Protein AF-A0A1H5M6U6-F1 (afdb_monomer_lite)

Secondary structure (DSSP, 8-state):
---TT-EEEEEEETTTTEEEEEEEEEETTEEEE-S--EEE---HHHHTTS--

Structure (mmCIF, N/CA/C/O backbone):
data_AF-A0A1H5M6U6-F1
#
_entry.id   AF-A0A1H5M6U6-F1
#
loop_
_atom_site.group_PDB
_atom_site.id
_atom_site.type_symbol
_atom_site.label_atom_id
_atom_site.label_alt_id
_atom_site.label_comp_id
_atom_site.label_asym_id
_atom_site.label_entity_id
_atom_site.label_seq_id
_atom_site.pdbx_PDB_ins_code
_atom_site.Cartn_x
_atom_site.Cartn_y
_atom_site.Cartn_z
_atom_site.occupancy
_atom_site.B_iso_or_equiv
_atom_site.auth_seq_id
_atom_site.auth_comp_id
_atom_site.auth_asym_id
_atom_site.auth_atom_id
_atom_site.pdbx_PDB_model_num
ATOM 1 N N . MET A 1 1 ? -16.471 -12.146 8.279 1.00 41.59 1 MET A N 1
ATOM 2 C CA . MET A 1 1 ? -16.506 -10.690 8.532 1.00 41.59 1 MET A CA 1
ATOM 3 C C . MET A 1 1 ? -15.157 -10.144 8.074 1.00 41.59 1 MET A C 1
ATOM 5 O O . MET A 1 1 ? -14.155 -10.545 8.649 1.00 41.59 1 MET A O 1
ATOM 9 N N . LEU A 1 2 ? -15.091 -9.388 6.970 1.00 53.81 2 LEU A N 1
ATOM 10 C CA . LEU A 1 2 ? -13.826 -8.783 6.519 1.00 53.81 2 LEU A CA 1
ATOM 11 C C . LEU A 1 2 ? -13.403 -7.749 7.574 1.00 53.81 2 LEU A C 1
ATOM 13 O O . LEU A 1 2 ? -14.229 -6.902 7.918 1.00 53.81 2 LEU A O 1
ATOM 17 N N . ARG A 1 3 ? -12.168 -7.814 8.093 1.00 57.09 3 ARG A N 1
ATOM 18 C CA . ARG A 1 3 ? -11.594 -6.743 8.928 1.00 57.09 3 ARG A CA 1
ATOM 19 C C . ARG A 1 3 ? -11.621 -5.455 8.102 1.00 57.09 3 ARG A C 1
ATOM 21 O O . ARG A 1 3 ? -10.812 -5.292 7.197 1.00 57.09 3 ARG A O 1
ATOM 28 N N . ARG A 1 4 ? -12.587 -4.578 8.376 1.00 63.50 4 ARG A N 1
ATOM 29 C CA . ARG A 1 4 ? -12.684 -3.238 7.775 1.00 63.50 4 ARG A CA 1
ATOM 30 C C . ARG A 1 4 ? -11.718 -2.240 8.419 1.00 63.50 4 ARG A C 1
ATOM 32 O O . ARG A 1 4 ? -11.615 -1.124 7.937 1.00 63.50 4 ARG A O 1
ATOM 39 N N . ASP A 1 5 ? -11.001 -2.666 9.455 1.00 75.44 5 ASP A N 1
ATOM 40 C CA . ASP A 1 5 ? -10.224 -1.777 10.320 1.00 75.44 5 ASP A CA 1
ATOM 41 C C . ASP A 1 5 ? -8.739 -1.709 9.942 1.00 75.44 5 ASP A C 1
ATOM 43 O O . ASP A 1 5 ? -7.956 -1.078 10.639 1.00 75.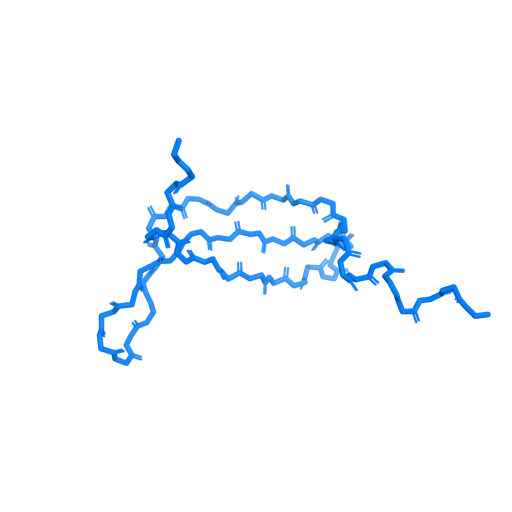44 5 ASP A O 1
ATOM 47 N N . THR A 1 6 ? -8.313 -2.393 8.875 1.00 82.25 6 THR A N 1
ATOM 48 C CA . THR A 1 6 ? -6.916 -2.355 8.425 1.00 82.25 6 THR A CA 1
ATOM 49 C C . THR A 1 6 ? -6.814 -1.546 7.143 1.00 82.25 6 THR A C 1
ATOM 51 O O . THR A 1 6 ? -7.308 -1.957 6.092 1.00 82.25 6 THR A O 1
ATOM 54 N N . GLU A 1 7 ? -6.169 -0.388 7.242 1.00 89.75 7 GLU A N 1
ATOM 55 C CA . GLU A 1 7 ? -5.819 0.438 6.096 1.00 89.75 7 GLU A CA 1
ATOM 56 C C . GLU A 1 7 ? -4.534 -0.071 5.433 1.00 89.75 7 GLU A C 1
ATOM 58 O O . GLU A 1 7 ? -3.685 -0.706 6.063 1.00 89.75 7 GLU A O 1
ATOM 63 N N . TYR A 1 8 ? -4.378 0.217 4.141 1.00 89.00 8 TYR A N 1
ATOM 64 C CA . TYR A 1 8 ? -3.219 -0.202 3.360 1.00 89.00 8 TYR A CA 1
ATOM 65 C C . TYR A 1 8 ? -2.703 0.939 2.490 1.00 89.00 8 TYR A C 1
ATOM 67 O O . TYR A 1 8 ? -3.482 1.682 1.892 1.00 89.00 8 TYR A O 1
ATOM 75 N N . VAL A 1 9 ? -1.381 1.026 2.364 1.00 91.12 9 VAL A N 1
ATOM 76 C CA . VAL A 1 9 ? -0.711 1.861 1.362 1.00 91.12 9 VAL A CA 1
ATOM 77 C C . VAL A 1 9 ? -0.275 0.979 0.202 1.00 91.12 9 VAL A C 1
ATOM 79 O O . VAL A 1 9 ? 0.321 -0.082 0.408 1.00 91.12 9 VAL A O 1
ATOM 82 N N . LEU A 1 10 ? -0.562 1.445 -1.013 1.00 92.00 10 LEU A N 1
ATOM 83 C CA . LEU A 1 10 ? -0.094 0.850 -2.256 1.00 92.00 10 LEU A CA 1
ATOM 84 C C . LEU A 1 10 ? 1.032 1.711 -2.826 1.00 92.00 10 LEU A C 1
ATOM 86 O O . LEU A 1 10 ? 0.895 2.927 -2.957 1.00 92.00 10 LEU A O 1
ATOM 90 N N . THR A 1 11 ? 2.151 1.083 -3.172 1.00 91.19 11 THR A N 1
ATOM 91 C CA . THR A 1 11 ? 3.294 1.753 -3.802 1.00 91.19 11 THR A CA 1
ATOM 92 C C . THR A 1 11 ? 3.697 0.997 -5.054 1.00 91.19 11 THR A C 1
ATOM 94 O O . THR A 1 11 ? 3.913 -0.211 -4.998 1.00 91.19 11 THR A O 1
ATOM 97 N N . TRP A 1 12 ? 3.824 1.698 -6.178 1.00 91.75 12 TRP A N 1
ATOM 98 C CA . TRP A 1 12 ? 4.359 1.106 -7.399 1.00 91.75 12 TRP A CA 1
ATOM 99 C C . TRP A 1 12 ? 5.881 0.976 -7.300 1.00 91.75 12 TRP A C 1
ATOM 101 O O . TRP A 1 12 ? 6.584 1.970 -7.107 1.00 91.75 12 TRP A O 1
ATOM 111 N N . ASN A 1 13 ? 6.396 -0.246 -7.430 1.00 89.19 13 ASN A N 1
ATOM 112 C CA . ASN A 1 13 ? 7.823 -0.518 -7.526 1.00 89.19 13 ASN A CA 1
ATOM 113 C C . ASN A 1 13 ? 8.227 -0.650 -9.001 1.00 89.19 13 ASN A C 1
ATOM 115 O O . ASN A 1 13 ? 8.009 -1.688 -9.626 1.00 89.19 13 ASN A O 1
ATOM 119 N N . ALA A 1 14 ? 8.876 0.388 -9.530 1.00 90.31 14 ALA A N 1
ATOM 120 C CA . ALA A 1 14 ? 9.326 0.439 -10.919 1.00 90.31 14 ALA A CA 1
ATOM 121 C C . ALA A 1 14 ? 10.502 -0.501 -11.240 1.00 90.31 14 ALA A C 1
ATOM 123 O O . ALA A 1 14 ? 10.740 -0.780 -12.404 1.00 90.31 14 ALA A O 1
ATOM 124 N N . GLN A 1 15 ? 11.242 -1.011 -10.252 1.00 91.50 15 GLN A N 1
ATOM 125 C CA . GLN A 1 15 ? 12.328 -1.963 -10.516 1.00 91.50 15 GLN A CA 1
ATOM 126 C C . GLN A 1 15 ? 11.780 -3.349 -10.869 1.00 91.50 15 GLN A C 1
ATOM 128 O O . GLN A 1 15 ? 12.280 -4.013 -11.770 1.00 91.50 15 GLN A O 1
ATOM 133 N N . ASN A 1 16 ? 10.744 -3.773 -10.144 1.00 88.62 16 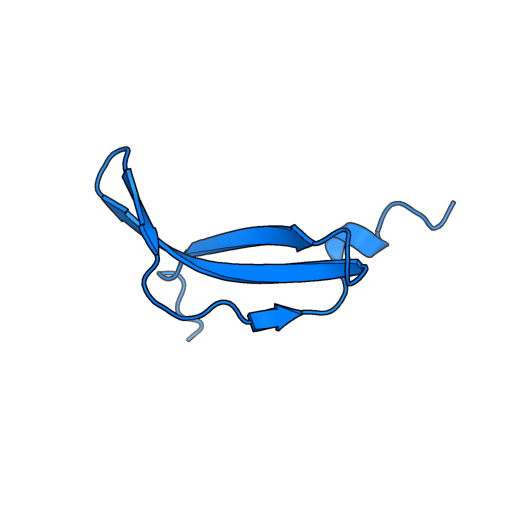ASN A N 1
ATOM 134 C CA . ASN A 1 16 ? 10.179 -5.117 -10.255 1.00 88.62 16 ASN A CA 1
ATOM 135 C C . ASN A 1 16 ? 8.826 -5.123 -10.979 1.00 88.62 16 ASN A C 1
ATOM 137 O O . ASN A 1 16 ? 8.161 -6.154 -10.980 1.00 88.62 16 ASN A O 1
ATOM 141 N N . HIS A 1 17 ? 8.397 -3.969 -11.504 1.00 89.25 17 HIS A N 1
ATOM 142 C CA . HIS A 1 17 ? 7.091 -3.740 -12.131 1.00 89.25 17 HIS A CA 1
ATOM 143 C C . HIS A 1 17 ? 5.943 -4.377 -11.344 1.00 89.25 17 HIS A C 1
ATOM 145 O O . HIS A 1 17 ? 5.177 -5.186 -11.861 1.00 89.25 17 HIS A O 1
ATOM 151 N N . SER A 1 18 ? 5.871 -4.065 -10.052 1.00 90.12 18 SER A N 1
ATOM 152 C CA . SER A 1 18 ? 4.862 -4.651 -9.174 1.00 90.12 18 SER A CA 1
ATOM 153 C C . SER A 1 18 ? 4.395 -3.681 -8.109 1.00 90.12 18 SER A C 1
ATOM 155 O O . SER A 1 18 ? 5.097 -2.742 -7.724 1.00 90.12 18 SER A O 1
ATOM 157 N N . TRP A 1 19 ? 3.198 -3.937 -7.597 1.00 92.69 19 TRP A N 1
ATOM 158 C CA . TRP A 1 19 ? 2.658 -3.190 -6.478 1.00 92.69 19 TRP A CA 1
ATOM 159 C C . TRP A 1 19 ? 3.143 -3.781 -5.159 1.00 92.69 19 TRP A C 1
ATOM 161 O O . TRP A 1 19 ? 3.095 -4.988 -4.929 1.00 92.69 19 TRP A O 1
ATOM 171 N N . LEU A 1 20 ? 3.591 -2.912 -4.262 1.00 91.62 20 LEU A N 1
ATOM 172 C CA . LEU A 1 20 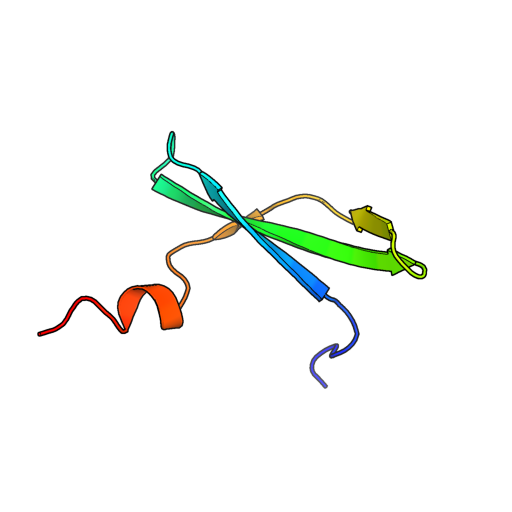? 3.877 -3.245 -2.874 1.00 91.62 20 LEU A CA 1
ATOM 173 C C . LEU A 1 20 ? 2.706 -2.787 -2.011 1.00 91.62 20 LEU A C 1
ATOM 175 O O . LEU A 1 20 ? 2.337 -1.613 -2.041 1.00 91.62 20 LEU A O 1
ATOM 179 N N . VAL A 1 21 ? 2.155 -3.706 -1.221 1.00 91.38 21 VAL A N 1
ATOM 180 C CA . VAL A 1 21 ? 1.058 -3.438 -0.283 1.00 91.38 21 VAL A CA 1
ATOM 181 C C . VAL A 1 21 ? 1.580 -3.527 1.131 1.00 91.38 21 VAL A C 1
ATOM 183 O O . VAL A 1 21 ? 2.187 -4.532 1.502 1.00 91.38 21 VAL A O 1
ATOM 186 N N . ARG A 1 22 ? 1.334 -2.494 1.934 1.00 91.31 22 ARG A N 1
ATOM 187 C CA . ARG A 1 22 ? 1.759 -2.443 3.338 1.00 91.31 22 ARG A CA 1
ATOM 188 C C . ARG A 1 22 ? 0.578 -2.070 4.228 1.00 91.31 22 ARG A C 1
ATOM 190 O O . ARG A 1 22 ? -0.061 -1.059 3.934 1.00 91.31 22 ARG A O 1
ATOM 197 N N . PRO A 1 23 ? 0.282 -2.842 5.288 1.00 92.06 23 PRO A N 1
ATOM 198 C CA . PRO A 1 23 ? -0.739 -2.454 6.250 1.00 92.06 23 PRO A CA 1
ATOM 199 C C . PRO A 1 23 ? -0.254 -1.256 7.069 1.00 92.06 23 PRO A C 1
ATOM 201 O O . PRO A 1 23 ? 0.917 -1.194 7.470 1.00 92.06 23 PRO A O 1
ATOM 204 N N . ILE A 1 24 ? -1.162 -0.321 7.317 1.00 91.69 24 ILE A N 1
ATOM 205 C CA . ILE A 1 24 ? -0.915 0.884 8.102 1.00 91.69 24 ILE A CA 1
ATOM 206 C C . ILE A 1 24 ? -1.986 1.076 9.178 1.00 91.69 24 ILE A C 1
ATOM 208 O O . ILE A 1 24 ? -3.111 0.593 9.054 1.00 91.69 24 ILE A O 1
ATOM 212 N N . GLU A 1 25 ? -1.626 1.840 10.198 1.00 90.25 25 GLU A N 1
ATOM 213 C CA . GLU A 1 25 ? -2.540 2.497 11.127 1.00 90.25 25 GLU A CA 1
ATOM 214 C C . GLU A 1 25 ? -2.378 4.014 11.000 1.00 90.25 25 GLU A C 1
ATOM 216 O O . GLU A 1 25 ? -1.295 4.515 10.671 1.00 90.25 25 GLU A O 1
ATOM 221 N N . ARG A 1 26 ? -3.461 4.754 11.252 1.00 86.75 26 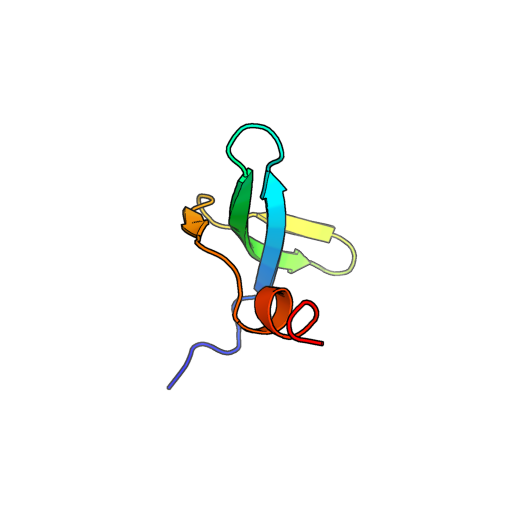ARG A N 1
ATOM 222 C CA . ARG A 1 26 ? -3.422 6.213 11.362 1.00 86.75 26 ARG A CA 1
ATOM 223 C C . ARG A 1 26 ? -3.545 6.622 12.817 1.00 86.75 26 ARG A C 1
ATOM 225 O O . ARG A 1 26 ? -4.532 6.287 13.465 1.00 86.75 26 ARG A O 1
ATOM 232 N N . ASP A 1 27 ? -2.581 7.403 13.284 1.00 83.88 27 ASP A N 1
ATOM 233 C CA . ASP A 1 27 ? -2.643 8.085 14.574 1.00 83.88 27 ASP A CA 1
ATOM 234 C C . ASP A 1 27 ? -2.705 9.596 14.325 1.00 83.88 27 ASP A C 1
ATOM 236 O O . ASP A 1 27 ? -1.706 10.257 14.023 1.00 83.88 27 ASP A O 1
ATOM 240 N N . GLY A 1 28 ? -3.928 10.133 14.315 1.00 86.00 28 GLY A N 1
ATOM 241 C CA . GLY A 1 28 ? -4.199 11.507 13.899 1.00 86.00 28 GLY A CA 1
ATOM 242 C C . GLY A 1 28 ? -3.725 11.777 12.466 1.00 86.00 28 GLY A C 1
ATOM 243 O O . GLY A 1 28 ? -4.311 11.287 11.503 1.00 86.00 28 GLY A O 1
ATOM 244 N N . ASN A 1 29 ? -2.661 12.573 12.330 1.00 89.06 29 ASN A N 1
ATOM 245 C CA . ASN A 1 29 ? -2.063 12.934 11.039 1.00 89.06 29 ASN A CA 1
ATOM 246 C C . ASN A 1 29 ? -0.830 12.086 10.677 1.00 89.06 29 ASN A C 1
ATOM 248 O O . ASN A 1 29 ? -0.179 12.347 9.663 1.00 89.06 29 ASN A O 1
ATOM 252 N N . GLN A 1 30 ? -0.474 11.110 11.514 1.00 89.25 30 GLN A N 1
ATOM 253 C CA . GLN A 1 30 ? 0.654 10.217 11.286 1.00 89.25 30 GLN A CA 1
ATOM 254 C C . GLN A 1 30 ? 0.184 8.899 10.678 1.00 89.25 30 GLN A C 1
ATOM 256 O O . GLN A 1 30 ? -0.850 8.354 11.057 1.00 89.25 30 GLN A O 1
ATOM 261 N N . ILE A 1 31 ? 0.975 8.381 9.740 1.00 89.38 31 ILE A N 1
ATOM 262 C CA . ILE A 1 31 ? 0.789 7.057 9.151 1.00 89.38 31 ILE A CA 1
ATOM 263 C C . ILE A 1 31 ? 1.884 6.155 9.713 1.00 89.38 31 ILE A C 1
ATOM 265 O O . ILE A 1 31 ? 3.070 6.419 9.504 1.00 89.38 31 ILE A O 1
ATOM 269 N N . MET A 1 32 ? 1.491 5.095 10.413 1.00 89.00 32 MET A N 1
ATOM 270 C CA . MET A 1 32 ? 2.399 4.113 11.000 1.00 89.00 32 MET A CA 1
ATOM 271 C C . MET A 1 32 ? 2.263 2.777 10.274 1.00 89.00 32 MET A C 1
ATOM 273 O O . MET A 1 32 ? 1.159 2.299 10.038 1.00 89.00 32 MET A O 1
ATOM 277 N N . GLN A 1 33 ? 3.382 2.156 9.906 1.00 87.50 33 GLN A N 1
ATOM 278 C CA . GLN A 1 33 ? 3.379 0.832 9.285 1.00 87.50 33 GLN A CA 1
ATOM 279 C C . GLN A 1 33 ? 3.304 -0.246 10.374 1.00 87.50 33 GLN A C 1
ATOM 281 O O . GLN A 1 33 ? 4.146 -0.269 11.269 1.00 87.50 33 GLN A O 1
ATOM 286 N N . ILE A 1 34 ? 2.343 -1.166 10.268 1.00 88.50 34 ILE A N 1
ATOM 287 C CA . ILE A 1 34 ? 2.070 -2.178 11.311 1.00 88.50 34 ILE A CA 1
ATOM 288 C C . ILE A 1 34 ? 2.419 -3.616 10.903 1.00 88.50 34 ILE A C 1
ATOM 290 O O . ILE A 1 34 ? 2.124 -4.572 11.614 1.00 88.50 34 ILE A O 1
ATOM 294 N N . GLY A 1 35 ? 3.057 -3.799 9.748 1.00 83.44 35 GLY A N 1
ATOM 295 C CA . GLY A 1 35 ? 3.449 -5.119 9.258 1.00 83.44 35 GLY A CA 1
ATOM 296 C C . GLY A 1 35 ? 4.346 -5.063 8.030 1.00 83.44 35 GLY A C 1
ATOM 297 O O . GLY A 1 35 ? 4.631 -3.993 7.494 1.00 83.44 35 GLY A O 1
ATOM 298 N N . GLY A 1 36 ? 4.810 -6.228 7.582 1.00 82.81 36 GLY A N 1
ATOM 299 C CA . GLY A 1 36 ? 5.634 -6.354 6.380 1.00 82.81 36 GLY A CA 1
ATOM 300 C C . GLY A 1 36 ? 4.866 -6.011 5.101 1.00 82.81 36 GLY A C 1
ATOM 301 O O . GLY A 1 36 ? 3.657 -6.217 5.008 1.00 82.81 36 GLY A O 1
ATOM 302 N N . GLY A 1 37 ? 5.585 -5.490 4.106 1.00 82.31 37 GLY A N 1
ATOM 303 C CA . GLY A 1 37 ? 5.031 -5.294 2.772 1.00 82.31 37 GLY A CA 1
ATOM 304 C C . GLY A 1 37 ? 4.992 -6.599 1.994 1.00 82.31 37 GLY A C 1
ATOM 305 O O . GLY A 1 37 ? 5.976 -7.335 1.996 1.00 82.31 37 GLY A O 1
ATOM 306 N N . THR A 1 38 ? 3.882 -6.866 1.314 1.00 86.94 38 THR A N 1
ATOM 307 C CA . THR A 1 38 ? 3.766 -8.002 0.393 1.00 86.94 38 THR A CA 1
ATOM 308 C C . THR A 1 38 ? 3.689 -7.478 -1.033 1.00 86.94 38 THR A C 1
ATOM 310 O O . THR A 1 38 ? 2.991 -6.499 -1.306 1.00 86.94 38 THR A O 1
ATOM 313 N N . GLN A 1 39 ? 4.434 -8.108 -1.937 1.00 87.00 39 GLN A N 1
ATOM 314 C CA . GLN A 1 39 ? 4.294 -7.854 -3.363 1.00 87.00 39 GLN A CA 1
ATOM 315 C C . GLN A 1 39 ? 2.959 -8.432 -3.832 1.00 87.00 39 GLN A C 1
ATOM 317 O O . GLN A 1 39 ? 2.650 -9.590 -3.552 1.00 87.00 39 GLN A O 1
ATOM 322 N N . MET A 1 40 ? 2.180 -7.632 -4.546 1.00 84.50 40 MET A N 1
ATOM 323 C CA . MET A 1 40 ? 0.958 -8.079 -5.197 1.00 84.50 40 MET A CA 1
ATOM 324 C C . MET A 1 40 ? 1.051 -7.869 -6.711 1.00 84.50 40 MET A C 1
ATOM 326 O O . MET A 1 40 ? 1.829 -7.040 -7.191 1.00 84.50 40 MET A O 1
ATOM 330 N N . GLY A 1 41 ? 0.251 -8.641 -7.448 1.00 79.44 41 GLY A N 1
ATOM 331 C CA . GLY A 1 41 ? -0.001 -8.392 -8.867 1.00 79.44 41 GLY A CA 1
ATOM 332 C C . GLY A 1 41 ? -0.824 -7.121 -9.082 1.00 79.44 41 GLY A C 1
ATOM 333 O O . GLY A 1 41 ? -1.105 -6.380 -8.139 1.00 79.44 41 GLY A O 1
ATOM 334 N N . ASP A 1 42 ? -1.230 -6.859 -10.319 1.00 81.62 42 ASP A N 1
ATOM 335 C CA . ASP A 1 42 ? -1.974 -5.639 -10.617 1.00 81.62 42 ASP A CA 1
ATOM 336 C C . ASP A 1 42 ? -3.304 -5.581 -9.853 1.00 81.62 42 ASP A C 1
ATOM 338 O O . ASP A 1 42 ? -4.076 -6.548 -9.859 1.00 81.62 42 ASP A O 1
ATOM 342 N N . PRO A 1 43 ? -3.601 -4.461 -9.169 1.00 79.00 43 PRO A N 1
ATOM 343 C CA . PRO A 1 43 ? -4.900 -4.292 -8.561 1.00 79.00 43 PRO A CA 1
ATOM 344 C C . PRO A 1 43 ? -5.955 -4.250 -9.662 1.00 79.00 43 PRO A C 1
ATOM 346 O O . PRO A 1 43 ? -5.736 -3.676 -10.726 1.00 79.00 43 PRO A O 1
ATOM 349 N N . ALA A 1 44 ? -7.140 -4.790 -9.376 1.00 78.06 44 ALA A N 1
ATOM 350 C CA . ALA A 1 44 ? -8.231 -4.873 -10.350 1.00 78.06 44 ALA A CA 1
ATOM 351 C C . ALA A 1 44 ? -8.564 -3.518 -11.015 1.00 78.06 44 ALA A C 1
ATOM 353 O O . ALA A 1 44 ? -8.887 -3.464 -12.198 1.00 78.06 44 ALA A O 1
ATOM 354 N N . TRP A 1 45 ? -8.425 -2.412 -10.278 1.00 77.44 45 TRP A N 1
ATOM 355 C CA . TRP A 1 45 ? -8.646 -1.060 -10.797 1.00 77.44 45 TRP A CA 1
ATOM 356 C C . TRP A 1 45 ? -7.513 -0.538 -11.695 1.00 77.44 45 TRP A C 1
ATOM 358 O O . TRP A 1 45 ? -7.772 0.327 -12.523 1.00 77.44 45 TRP A O 1
ATO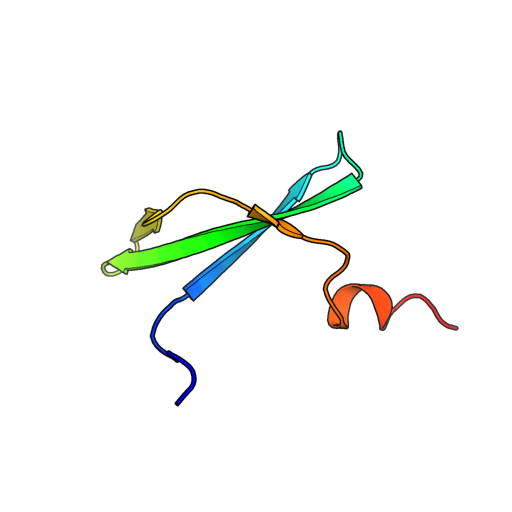M 368 N N . ALA A 1 46 ? -6.279 -1.041 -11.575 1.00 73.56 46 ALA A N 1
ATOM 369 C CA . ALA A 1 46 ? -5.171 -0.621 -12.442 1.00 73.56 46 ALA A CA 1
ATOM 370 C C . ALA A 1 46 ? -5.302 -1.195 -13.858 1.00 73.56 46 ALA A C 1
ATOM 372 O O . ALA A 1 46 ? -4.871 -0.561 -14.816 1.00 73.56 46 ALA A O 1
ATOM 373 N N . MET A 1 47 ? -5.948 -2.356 -13.990 1.00 67.06 47 MET A N 1
ATOM 374 C CA . MET A 1 47 ? -6.229 -2.995 -15.280 1.00 67.06 47 MET A CA 1
ATOM 375 C C . MET A 1 47 ? -7.443 -2.378 -15.988 1.00 67.06 47 MET A C 1
ATOM 377 O O . MET A 1 47 ? -7.594 -2.523 -17.191 1.00 67.06 47 MET A O 1
ATOM 381 N N . SER A 1 48 ? -8.299 -1.648 -15.265 1.00 65.38 48 SER A N 1
ATOM 382 C CA . SER A 1 48 ? -9.577 -1.137 -15.790 1.00 65.38 48 SER A CA 1
ATOM 383 C C . SER A 1 48 ? -9.446 0.084 -16.720 1.00 65.38 48 SER A C 1
ATOM 385 O O . SER A 1 48 ? -10.461 0.640 -17.122 1.00 65.38 48 SER A O 1
ATOM 387 N N . GLY A 1 49 ? -8.225 0.545 -17.017 1.00 58.66 49 GLY A N 1
ATOM 388 C CA . GLY A 1 49 ? -7.970 1.786 -17.763 1.00 58.66 49 GLY A CA 1
ATOM 389 C C . GLY A 1 49 ? -7.204 1.631 -19.079 1.00 58.66 49 GLY A C 1
ATOM 390 O O . GLY A 1 49 ? -6.844 2.650 -19.658 1.00 58.66 49 GLY A O 1
ATOM 391 N N . TRP A 1 50 ? -6.915 0.402 -19.521 1.00 59.09 50 TRP A N 1
ATOM 392 C CA . TRP A 1 50 ? -6.060 0.140 -20.693 1.00 59.09 50 TRP A CA 1
ATOM 393 C C . TRP A 1 50 ? -6.717 -0.725 -21.779 1.00 59.09 50 TRP A C 1
ATOM 395 O O . TRP A 1 50 ? -6.063 -1.023 -22.773 1.00 59.09 50 TRP A O 1
ATOM 405 N N . ASP A 1 51 ? -7.982 -1.111 -21.602 1.00 58.38 51 ASP A N 1
ATOM 406 C CA . ASP A 1 51 ? -8.803 -1.726 -22.648 1.00 58.38 51 ASP A CA 1
ATOM 407 C C . ASP A 1 51 ? -9.694 -0.634 -23.281 1.00 58.38 51 ASP A C 1
ATOM 409 O O . ASP A 1 51 ? -10.848 -0.464 -22.884 1.00 58.38 51 ASP A O 1
ATOM 413 N N . ASP A 1 52 ? -9.134 0.136 -24.219 1.00 54.50 52 ASP A N 1
ATOM 414 C CA . ASP A 1 52 ? -9.868 0.892 -25.256 1.00 54.50 52 ASP A CA 1
ATOM 415 C C . ASP A 1 52 ? -9.273 0.547 -26.630 1.00 54.50 52 ASP A C 1
ATOM 417 O O . ASP A 1 52 ? -8.028 0.646 -26.774 1.00 54.50 52 ASP A O 1
#

Organism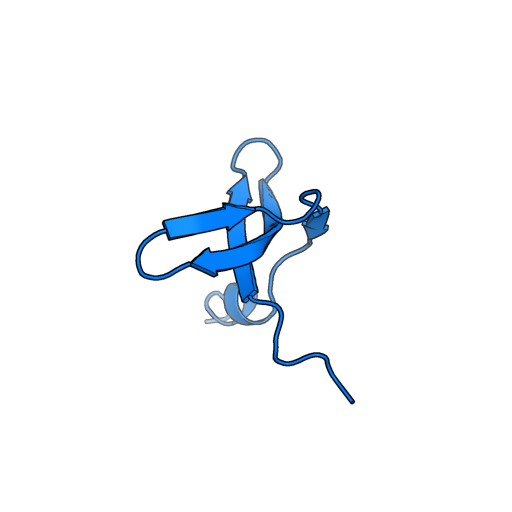: NCBI:txid561176

pLDDT: mean 81.29, std 12.62, range [41.59, 92.69]

Sequence (52 aa):
MLRRDTEYVLTWNAQNHSWLVRPIERDGNQIMQIGGGTQMGDPAWAMSGWDD

Radius of gyration: 13.37 Å; chains: 1; bounding box: 29×24×40 Å

Foldseek 3Di:
DPPPQWDWDWDQDPVVRWIWIFTWDDDDPDTHTDDDIDTDHDDPVNVVPPDD